Protein AF-A0A1G1PA84-F1 (afdb_monomer)

Sequence (80 aa):
MIITVTGSHGLVGSSLIPVLEAAGHTVRRLSLRGQPVNPAVLEHVDALVHLAGEPIAAERWTPLQKSKIRDSRVEGTRAL

Mean predicted aligned error: 3.28 Å

Nearest PDB structures (foldseek):
  2pv7-assembly1_B  TM=7.716E-01  e=3.535E-02  Haemophilus influenzae
  2pv7-assembly1_A  TM=7.705E-01  e=8.628E-02  Haemophilus influenzae
  3od1-assembly1_A  TM=6.748E-01  e=1.216E-01  Halalkalibacterium halodurans
  3od1-assembly1_B  TM=6.554E-01  e=1.216E-01  Halalkalibacterium halodurans
  1qdl-assembly1_B-2  TM=6.589E-01  e=5.139E-01  Saccharolobus solfataricus

pLDDT: mean 92.81, std 7.3, range [61.59, 98.5]

Foldseek 3Di:
DEEEEEPLVDPVNVVVVVVCVVVVYHYHYDYPPDDQDDCVVCPPHPYYHY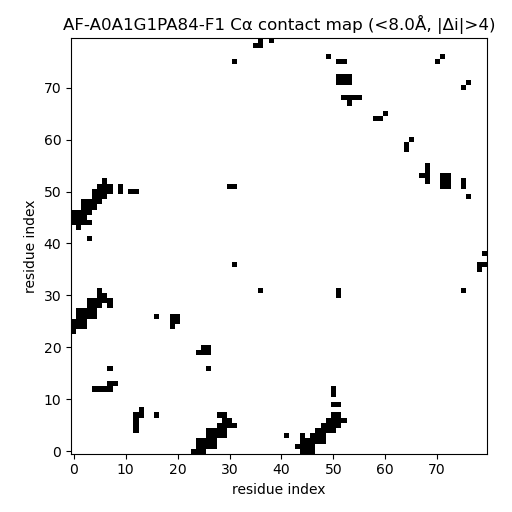PWADDPPPDPPDPVSVCRRVCRPVVVVVSD

Structure (mmCIF, N/CA/C/O backbone):
data_AF-A0A1G1PA84-F1
#
_entry.id   AF-A0A1G1PA84-F1
#
loop_
_atom_site.group_PDB
_atom_site.id
_atom_site.type_symbol
_atom_site.label_atom_id
_atom_site.label_alt_id
_atom_site.label_comp_id
_atom_site.label_asym_id
_atom_site.label_entity_id
_atom_site.label_seq_id
_atom_site.pdbx_PDB_ins_code
_atom_site.Cartn_x
_atom_site.Cartn_y
_atom_site.Cartn_z
_atom_site.occupancy
_atom_site.B_iso_or_equiv
_atom_site.auth_seq_id
_atom_site.auth_comp_id
_atom_site.auth_asym_id
_atom_site.auth_atom_id
_atom_site.pdbx_PDB_model_num
ATOM 1 N N . MET A 1 1 ? -13.454 1.703 12.671 1.00 95.50 1 MET A N 1
ATOM 2 C CA . MET A 1 1 ? -13.217 0.619 11.698 1.00 95.50 1 MET A CA 1
ATOM 3 C C . MET A 1 1 ? -11.733 0.323 11.636 1.00 95.50 1 MET A C 1
ATOM 5 O O . MET A 1 1 ? -10.937 1.239 11.830 1.00 95.50 1 MET A O 1
ATOM 9 N N . ILE A 1 2 ? -11.382 -0.930 11.379 1.00 97.38 2 ILE A N 1
ATOM 10 C CA . ILE A 1 2 ? -10.031 -1.398 11.101 1.00 97.38 2 ILE A CA 1
ATOM 11 C C . ILE A 1 2 ? -9.812 -1.319 9.588 1.00 97.38 2 ILE A C 1
ATOM 13 O O . ILE A 1 2 ? -10.413 -2.074 8.825 1.00 97.38 2 ILE A O 1
ATOM 17 N N . ILE A 1 3 ? -8.950 -0.399 9.156 1.00 97.69 3 ILE A N 1
ATOM 18 C CA . ILE A 1 3 ? -8.615 -0.181 7.746 1.00 97.69 3 ILE A CA 1
ATOM 19 C C . ILE A 1 3 ? -7.181 -0.639 7.507 1.00 97.69 3 ILE A C 1
ATOM 21 O O . ILE A 1 3 ? -6.243 -0.102 8.098 1.00 97.69 3 ILE A O 1
ATOM 25 N N . THR A 1 4 ? -6.991 -1.611 6.620 1.00 96.69 4 THR A N 1
ATOM 26 C CA . THR A 1 4 ? -5.651 -2.037 6.206 1.00 96.69 4 THR A CA 1
ATOM 27 C C . THR A 1 4 ? -5.191 -1.221 5.005 1.00 96.69 4 THR A C 1
ATOM 29 O O . THR A 1 4 ? -5.944 -1.027 4.056 1.00 96.69 4 THR A O 1
ATOM 32 N N . VAL A 1 5 ? -3.948 -0.744 5.019 1.00 96.81 5 VAL A N 1
ATOM 33 C CA . VAL A 1 5 ? -3.355 0.051 3.939 1.00 96.81 5 VAL A CA 1
ATOM 34 C C . VAL A 1 5 ? -2.048 -0.594 3.492 1.00 96.81 5 VAL A C 1
ATOM 36 O O . VAL A 1 5 ? -1.114 -0.744 4.283 1.00 96.81 5 VAL A O 1
ATOM 39 N N . THR A 1 6 ? -1.955 -0.938 2.208 1.00 95.50 6 THR A N 1
ATOM 40 C CA . THR A 1 6 ? -0.674 -1.308 1.580 1.00 95.50 6 THR A CA 1
ATOM 41 C C . THR A 1 6 ? -0.029 -0.097 0.922 1.00 95.50 6 THR A C 1
ATOM 43 O O . THR A 1 6 ? -0.716 0.869 0.609 1.00 95.50 6 THR A O 1
ATOM 46 N N . GLY A 1 7 ? 1.292 -0.114 0.715 1.00 94.44 7 GLY A N 1
ATOM 47 C CA . GLY A 1 7 ? 1.991 1.050 0.148 1.00 94.44 7 GLY A CA 1
ATOM 48 C C . GLY A 1 7 ? 1.960 2.271 1.077 1.00 94.44 7 GLY A C 1
ATOM 49 O O . GLY A 1 7 ? 2.113 3.402 0.628 1.00 94.44 7 GLY A O 1
ATOM 50 N N . SER A 1 8 ? 1.789 2.037 2.382 1.00 95.75 8 SER A N 1
ATOM 51 C CA . SER A 1 8 ? 1.599 3.056 3.423 1.00 95.75 8 SER A CA 1
ATOM 52 C C . SER A 1 8 ? 2.744 4.065 3.552 1.00 95.75 8 SER A C 1
ATOM 54 O O . SER A 1 8 ? 2.550 5.143 4.094 1.00 95.75 8 SER A O 1
ATOM 56 N N . HIS A 1 9 ? 3.940 3.713 3.081 1.00 93.56 9 HIS A N 1
ATOM 57 C CA . HIS A 1 9 ? 5.126 4.575 3.117 1.00 93.56 9 HIS A CA 1
ATOM 58 C C . HIS A 1 9 ? 5.320 5.388 1.827 1.00 93.56 9 HIS A C 1
ATOM 60 O O . HIS A 1 9 ? 6.255 6.176 1.737 1.00 93.56 9 HIS A O 1
ATOM 66 N N . GLY A 1 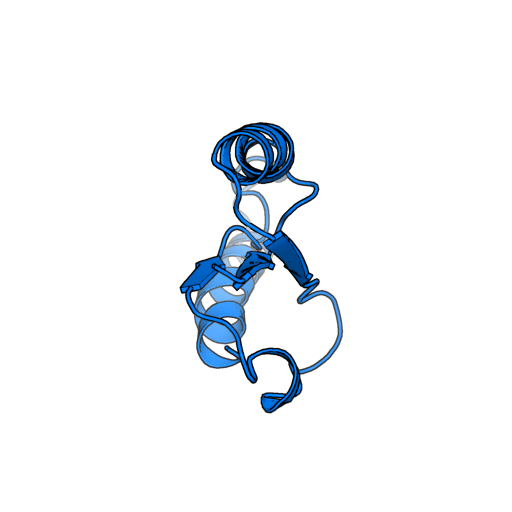10 ? 4.483 5.167 0.808 1.00 93.50 10 GLY A N 1
ATOM 67 C CA . GLY A 1 10 ? 4.505 5.951 -0.423 1.00 93.50 10 GLY A CA 1
ATOM 68 C C . GLY A 1 10 ? 3.827 7.307 -0.245 1.00 93.50 10 GLY A C 1
ATOM 69 O O . GLY A 1 10 ? 3.097 7.515 0.720 1.00 93.50 10 GLY A O 1
ATOM 70 N N . LEU A 1 11 ? 4.016 8.190 -1.229 1.00 95.06 11 LEU A N 1
ATOM 71 C CA . LEU A 1 11 ? 3.524 9.574 -1.227 1.00 95.06 11 LEU A CA 1
ATOM 72 C C . LEU A 1 11 ? 2.058 9.707 -0.779 1.00 95.06 11 LEU A C 1
ATOM 74 O O . LEU A 1 11 ? 1.740 10.509 0.092 1.00 95.06 11 LEU A O 1
ATOM 78 N N . VAL A 1 12 ? 1.167 8.897 -1.358 1.00 96.75 12 VAL A N 1
ATOM 79 C CA . VAL A 1 12 ? -0.267 8.930 -1.030 1.00 96.75 12 VAL A CA 1
ATOM 80 C C . VAL A 1 12 ? -0.533 8.321 0.348 1.00 96.75 12 VAL A C 1
ATOM 82 O O . VAL A 1 12 ? -1.287 8.883 1.137 1.00 96.75 12 VAL A O 1
ATOM 85 N N . GLY A 1 13 ? 0.105 7.190 0.661 1.00 96.94 13 GLY A N 1
ATOM 86 C CA . GLY A 1 13 ? -0.096 6.476 1.922 1.00 96.94 13 GLY A CA 1
ATOM 87 C C . GLY A 1 13 ? 0.307 7.306 3.141 1.00 96.94 13 GLY A C 1
ATOM 88 O O . GLY A 1 13 ? -0.454 7.380 4.103 1.00 96.94 13 GLY A O 1
ATOM 89 N N . SER A 1 14 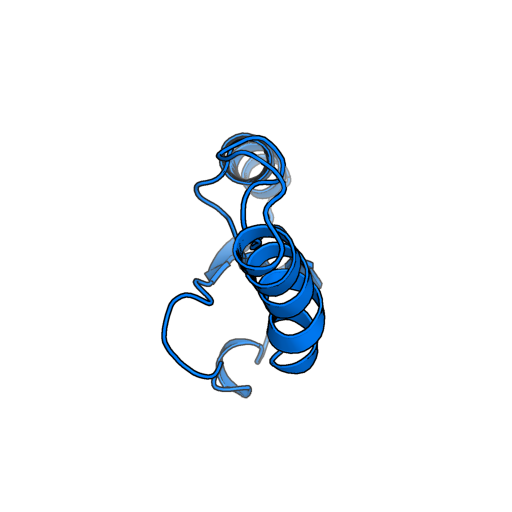? 1.449 7.998 3.075 1.00 97.25 14 SER A N 1
ATOM 90 C CA . SER A 1 14 ? 1.937 8.841 4.171 1.00 97.25 14 SER A CA 1
ATOM 91 C C . SER A 1 14 ? 1.007 10.012 4.488 1.00 97.25 14 SER A C 1
ATOM 93 O O . SER A 1 14 ? 0.950 10.443 5.636 1.00 97.25 14 SER A O 1
ATOM 95 N N . SER A 1 15 ? 0.268 10.510 3.493 1.00 98.00 15 SER A N 1
ATOM 96 C CA . SER A 1 15 ? -0.708 11.591 3.668 1.00 98.00 15 SER A CA 1
ATOM 97 C C . SER A 1 15 ? -2.098 11.084 4.051 1.00 98.00 15 SER A C 1
ATOM 99 O O . SER A 1 15 ? -2.811 11.761 4.784 1.00 98.00 15 SER A O 1
ATOM 101 N N . LEU A 1 16 ? -2.490 9.898 3.581 1.00 98.19 16 LEU A N 1
ATOM 102 C CA . LEU A 1 16 ? -3.800 9.312 3.860 1.00 98.19 16 LEU A CA 1
ATOM 103 C C . LEU A 1 16 ? -3.926 8.825 5.309 1.00 98.19 16 LEU A C 1
ATOM 105 O O . LEU A 1 16 ? -4.976 8.998 5.921 1.00 98.19 16 LEU A O 1
ATOM 109 N N . ILE A 1 17 ? -2.874 8.213 5.860 1.00 98.12 17 ILE A N 1
ATOM 110 C CA . ILE A 1 17 ? -2.928 7.594 7.193 1.00 98.12 17 ILE A CA 1
ATOM 111 C C . ILE A 1 17 ? -3.348 8.589 8.289 1.00 98.12 17 ILE A C 1
ATOM 113 O O . ILE A 1 17 ? -4.316 8.278 8.983 1.00 98.12 17 ILE A O 1
ATOM 117 N N . PRO A 1 18 ? -2.735 9.786 8.414 1.00 98.31 18 PRO A N 1
ATOM 118 C CA . PRO A 1 18 ? -3.149 10.758 9.427 1.00 98.31 18 PRO A CA 1
ATOM 119 C C . PRO A 1 18 ? -4.617 11.178 9.300 1.00 98.31 18 PRO A C 1
ATOM 121 O O . PRO A 1 18 ? -5.276 11.413 10.306 1.00 98.31 18 PRO A O 1
ATOM 124 N N . VAL A 1 19 ? -5.146 11.249 8.072 1.00 98.38 19 VAL A N 1
ATOM 125 C CA . VAL A 1 19 ? -6.551 11.607 7.820 1.00 98.38 19 VAL A CA 1
ATOM 126 C C . VAL A 1 19 ? -7.492 10.505 8.310 1.00 98.38 19 VAL A C 1
ATOM 128 O O . VAL A 1 19 ? -8.493 10.800 8.958 1.00 98.38 19 VAL A O 1
ATOM 131 N N . LEU A 1 20 ? -7.165 9.237 8.044 1.00 98.25 20 LEU A N 1
ATOM 132 C CA . LEU A 1 20 ? -7.954 8.094 8.519 1.00 98.25 20 LEU A CA 1
ATOM 133 C C . LEU A 1 20 ? -7.915 7.970 10.048 1.00 98.25 20 LEU A C 1
ATOM 135 O O . LEU A 1 20 ? -8.946 7.725 10.672 1.00 98.25 20 LEU A O 1
ATOM 139 N N . GLU A 1 21 ? -6.742 8.164 10.650 1.00 98.19 21 GLU A N 1
ATOM 140 C CA . GLU A 1 21 ? -6.567 8.139 12.106 1.00 98.19 21 GLU A CA 1
ATOM 141 C C . GLU A 1 21 ? -7.333 9.292 12.776 1.00 98.19 21 GLU A C 1
ATOM 143 O O . GLU A 1 21 ? -8.061 9.064 13.741 1.00 98.19 21 GLU A O 1
ATOM 148 N N . ALA A 1 22 ? -7.263 10.509 12.222 1.00 98.50 22 ALA A N 1
ATOM 149 C CA . ALA A 1 22 ? -8.017 11.666 12.713 1.00 98.50 22 ALA A CA 1
ATOM 150 C C . ALA A 1 22 ? -9.542 11.483 12.603 1.00 98.50 22 ALA A C 1
ATOM 152 O O . ALA A 1 22 ? -10.287 12.018 13.421 1.00 98.50 22 ALA A O 1
ATOM 153 N N . ALA A 1 23 ? -10.010 10.695 11.632 1.00 98.31 23 ALA A N 1
ATOM 154 C CA . ALA A 1 23 ? -11.414 10.310 11.494 1.00 98.31 23 ALA A CA 1
ATOM 155 C C . ALA A 1 23 ? -11.858 9.205 12.483 1.00 98.31 23 ALA A C 1
ATOM 157 O O . ALA A 1 23 ? -13.008 8.769 12.445 1.00 98.31 23 ALA A O 1
ATOM 158 N N . GLY A 1 24 ? -10.971 8.735 13.369 1.00 98.50 24 GLY A N 1
ATOM 159 C CA . GLY A 1 24 ? -11.274 7.717 14.380 1.00 98.50 24 GLY A CA 1
ATOM 160 C C . GLY A 1 24 ? -11.173 6.276 13.873 1.00 98.50 24 GLY A C 1
ATOM 161 O O . GLY A 1 24 ? -11.745 5.362 14.472 1.00 98.50 24 GLY A O 1
ATOM 162 N N . HIS A 1 25 ? -10.484 6.037 12.754 1.00 98.44 25 HIS A N 1
ATOM 163 C CA . HIS A 1 25 ? -10.224 4.687 12.255 1.00 98.44 25 HIS A CA 1
ATOM 164 C C . HIS A 1 25 ? -8.903 4.126 12.795 1.00 98.44 25 HIS A C 1
ATOM 166 O O . HIS A 1 25 ? -7.925 4.844 12.979 1.00 98.44 25 HIS A O 1
ATOM 172 N N . THR A 1 26 ? -8.853 2.811 13.004 1.00 98.00 26 THR A N 1
ATOM 173 C CA . THR A 1 26 ? -7.620 2.090 13.331 1.00 98.00 26 THR A CA 1
ATOM 174 C C . THR A 1 26 ? -6.948 1.666 12.034 1.00 98.00 26 THR A C 1
ATOM 176 O O . THR A 1 26 ? -7.514 0.875 11.278 1.00 98.00 26 THR A O 1
ATOM 179 N N . VAL A 1 27 ? -5.740 2.163 11.770 1.00 97.44 27 VAL A N 1
ATOM 180 C CA . VAL A 1 27 ? -5.014 1.840 10.538 1.00 97.44 27 VAL A CA 1
ATOM 181 C C . VAL A 1 27 ? -4.002 0.718 10.766 1.00 97.44 27 VAL A C 1
ATOM 183 O O . VAL A 1 27 ? -3.098 0.830 11.591 1.00 97.44 27 VAL A O 1
ATOM 186 N N . ARG A 1 28 ? -4.110 -0.359 9.984 1.00 95.81 28 ARG A N 1
ATOM 187 C CA . ARG A 1 28 ? -3.121 -1.445 9.907 1.00 95.81 28 ARG A CA 1
ATOM 188 C C . ARG A 1 28 ? -2.293 -1.282 8.640 1.00 95.81 28 ARG A C 1
ATOM 190 O O . ARG A 1 28 ? -2.832 -1.117 7.553 1.00 95.81 28 ARG A O 1
ATOM 197 N N . ARG A 1 29 ? -0.970 -1.334 8.750 1.00 94.31 29 ARG A N 1
ATOM 198 C CA . ARG A 1 29 ? -0.071 -1.205 7.593 1.00 94.31 29 ARG A CA 1
ATOM 199 C C . ARG A 1 29 ? 0.349 -2.591 7.116 1.00 94.31 29 ARG A C 1
ATOM 201 O O . ARG A 1 29 ? 0.818 -3.388 7.923 1.00 94.31 29 ARG A O 1
ATOM 208 N N . LEU A 1 30 ? 0.214 -2.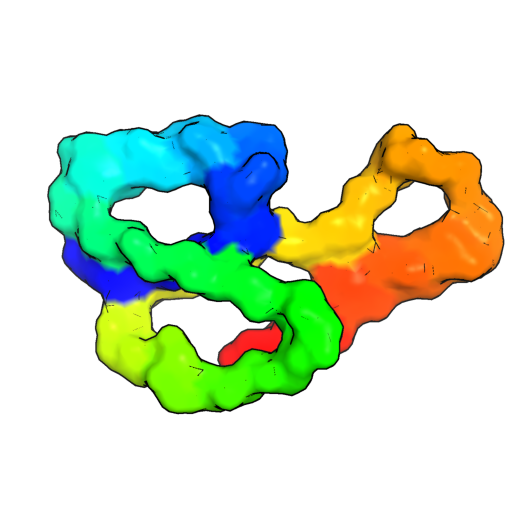861 5.820 1.00 92.25 30 LEU A N 1
ATOM 209 C CA . LEU A 1 30 ? 0.583 -4.138 5.203 1.00 92.25 30 LEU A CA 1
ATOM 210 C C . LEU A 1 30 ? 1.632 -3.924 4.101 1.00 92.25 30 LEU A C 1
ATOM 212 O O . LEU A 1 30 ? 1.465 -3.094 3.209 1.00 92.25 30 LEU A O 1
ATOM 216 N N . SER A 1 31 ? 2.730 -4.679 4.142 1.00 87.62 31 SER A N 1
ATOM 217 C CA . SER A 1 31 ? 3.748 -4.678 3.086 1.00 87.62 31 SER A CA 1
ATOM 218 C C . SER A 1 31 ? 3.605 -5.927 2.227 1.00 87.62 31 SER A C 1
ATOM 220 O O . SER A 1 31 ? 3.591 -7.030 2.758 1.00 87.62 31 SER A O 1
ATOM 222 N N . LEU A 1 32 ? 3.552 -5.747 0.906 1.00 82.69 32 LEU A N 1
ATOM 223 C CA . LEU A 1 32 ? 3.499 -6.842 -0.074 1.00 82.69 32 LEU A CA 1
ATOM 224 C C . LEU A 1 32 ? 4.879 -7.184 -0.657 1.00 82.69 32 LEU A C 1
ATOM 226 O O . LEU A 1 32 ? 4.993 -7.907 -1.642 1.00 82.69 32 LEU A O 1
ATOM 230 N N . ARG A 1 33 ? 5.953 -6.601 -0.112 1.00 75.62 33 ARG A N 1
ATOM 231 C CA . ARG A 1 33 ? 7.301 -6.817 -0.645 1.00 75.62 33 ARG A CA 1
ATOM 232 C C . ARG A 1 33 ? 7.819 -8.199 -0.249 1.00 75.62 33 ARG A C 1
ATOM 234 O O . ARG A 1 33 ? 8.090 -8.437 0.921 1.00 75.62 33 ARG A O 1
ATOM 241 N N . GLY A 1 34 ? 8.047 -9.050 -1.249 1.00 64.69 34 GLY A N 1
ATOM 242 C CA . GLY A 1 34 ? 8.930 -10.215 -1.150 1.00 64.69 34 GLY A CA 1
ATOM 243 C C . GLY A 1 34 ? 8.338 -11.485 -0.538 1.00 64.69 34 GLY A C 1
ATOM 244 O O . GLY A 1 34 ? 9.072 -12.464 -0.442 1.00 64.69 34 GLY A O 1
ATOM 245 N N . GLN A 1 35 ? 7.059 -11.510 -0.149 1.00 61.59 35 GLN A N 1
ATOM 246 C CA . GLN A 1 35 ? 6.396 -12.717 0.361 1.00 61.59 35 GLN A CA 1
ATOM 247 C C . GLN A 1 35 ? 4.916 -12.774 -0.050 1.00 61.59 35 GLN A C 1
ATOM 249 O O . GLN A 1 35 ? 4.297 -11.718 -0.201 1.00 61.59 35 GLN A O 1
ATOM 254 N N . PRO A 1 36 ? 4.341 -13.983 -0.222 1.00 70.25 36 PRO A N 1
ATOM 255 C CA . PRO A 1 36 ? 2.902 -14.141 -0.383 1.00 70.25 36 PRO A CA 1
ATOM 256 C C . PRO A 1 36 ? 2.178 -13.606 0.854 1.00 70.25 36 PRO A C 1
ATOM 258 O O . PRO A 1 36 ? 2.606 -13.837 1.987 1.00 70.25 36 PRO A O 1
ATOM 261 N N . VAL A 1 37 ? 1.075 -12.895 0.638 1.00 79.12 37 VAL A N 1
ATOM 262 C CA . VAL A 1 37 ? 0.225 -12.427 1.732 1.00 79.12 37 VAL A CA 1
ATOM 263 C C . VAL A 1 37 ? -0.458 -13.639 2.345 1.00 79.12 37 VAL A C 1
ATOM 265 O O . VAL A 1 37 ? -1.129 -14.396 1.650 1.00 79.12 37 VAL A O 1
ATOM 268 N N . ASN A 1 38 ? -0.292 -13.836 3.650 1.00 83.19 38 ASN A N 1
ATOM 269 C CA . ASN A 1 38 ? -1.120 -14.789 4.376 1.00 83.19 38 ASN A CA 1
ATOM 270 C C . ASN A 1 38 ? -2.537 -14.197 4.494 1.00 83.19 38 ASN A C 1
ATOM 272 O O . ASN A 1 38 ? -2.654 -13.143 5.116 1.00 83.19 38 ASN A O 1
ATOM 276 N N . PRO A 1 39 ? -3.604 -14.837 3.977 1.00 80.69 39 PRO A N 1
ATOM 277 C CA . PRO A 1 39 ? -4.968 -14.302 4.051 1.00 80.69 39 PRO A CA 1
ATOM 278 C C . PRO A 1 39 ? -5.426 -13.946 5.471 1.00 80.69 39 PRO A C 1
ATOM 280 O O . PRO A 1 39 ? -6.196 -13.004 5.648 1.00 80.69 39 PRO A O 1
ATOM 283 N N . ALA A 1 40 ? -4.885 -14.617 6.496 1.00 85.50 40 ALA A N 1
ATOM 284 C CA . ALA A 1 40 ? -5.161 -14.314 7.899 1.00 85.50 40 ALA A CA 1
ATOM 285 C C . ALA A 1 40 ? -4.816 -12.861 8.285 1.00 85.50 40 ALA A C 1
ATOM 287 O O . ALA A 1 40 ? -5.380 -12.304 9.223 1.00 85.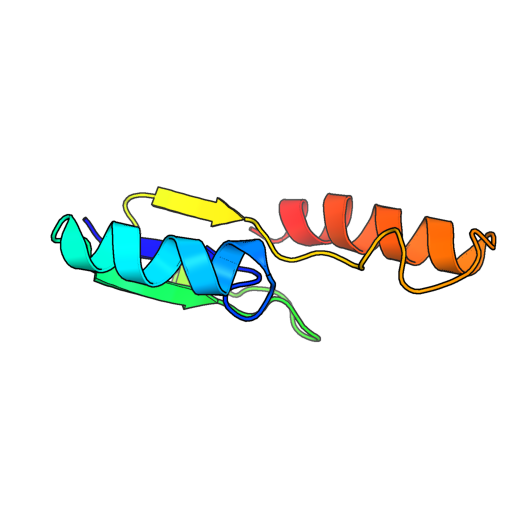50 40 ALA A O 1
ATOM 288 N N . VAL A 1 41 ? -3.922 -12.185 7.548 1.00 84.12 41 VAL A N 1
ATOM 289 C CA . VAL A 1 41 ? -3.631 -10.764 7.800 1.00 84.12 41 VAL A CA 1
ATOM 290 C C . VAL A 1 41 ? -4.803 -9.850 7.447 1.00 84.12 41 VAL A C 1
ATOM 292 O O . VAL A 1 41 ? -4.810 -8.705 7.889 1.00 84.12 41 VAL A O 1
ATOM 295 N N . LEU A 1 42 ? -5.787 -10.321 6.682 1.00 87.75 42 LEU A N 1
ATOM 296 C CA . LEU A 1 42 ? -7.001 -9.573 6.359 1.00 87.75 42 LEU A CA 1
ATOM 297 C C . LEU A 1 42 ? -8.190 -9.956 7.249 1.00 87.75 42 LEU A C 1
ATOM 299 O O . LEU A 1 42 ? -9.255 -9.353 7.135 1.00 87.75 42 LEU A O 1
ATOM 303 N N . GLU A 1 43 ? -8.013 -10.886 8.189 1.00 90.75 43 GLU A N 1
ATOM 304 C CA . GLU A 1 43 ? -9.036 -11.167 9.193 1.00 90.75 43 GLU A CA 1
ATOM 305 C C . GL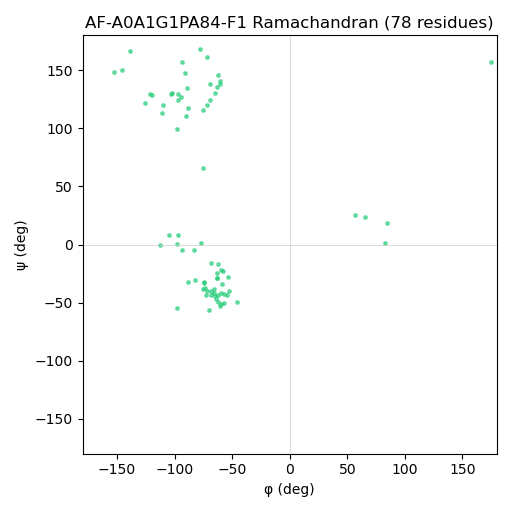U A 1 43 ? -9.321 -9.921 10.040 1.00 90.75 43 GLU A C 1
ATOM 307 O O . GLU A 1 43 ? -8.418 -9.144 10.392 1.00 90.75 43 GLU A O 1
ATOM 312 N N . HIS A 1 44 ? -10.607 -9.734 10.349 1.00 91.62 44 HIS A N 1
ATOM 313 C CA . HIS A 1 44 ? -11.127 -8.610 11.133 1.00 91.62 44 HIS A CA 1
ATOM 314 C C . HIS A 1 44 ? -10.788 -7.224 10.554 1.00 91.62 44 HIS A C 1
ATOM 316 O O . HIS A 1 44 ? -10.701 -6.239 11.286 1.00 91.62 44 HIS A O 1
ATOM 322 N N . VAL A 1 45 ? -10.564 -7.139 9.241 1.00 94.94 45 VAL A N 1
ATOM 323 C CA . VAL A 1 45 ? -10.411 -5.877 8.513 1.00 94.94 45 VAL A CA 1
ATOM 324 C C . VAL A 1 45 ? -11.763 -5.481 7.935 1.00 94.94 45 VAL A C 1
ATOM 326 O O . VAL A 1 45 ? -12.376 -6.256 7.208 1.00 94.94 45 VAL A O 1
ATOM 329 N N . ASP A 1 46 ? -12.206 -4.257 8.218 1.00 97.31 46 ASP A N 1
ATOM 330 C CA . ASP A 1 46 ? -13.460 -3.736 7.671 1.00 97.31 46 ASP A CA 1
ATOM 331 C C . ASP A 1 46 ? -13.280 -3.194 6.241 1.00 97.31 46 ASP A C 1
ATOM 333 O O . ASP A 1 46 ? -14.214 -3.202 5.442 1.00 97.31 46 ASP A O 1
ATOM 337 N N . ALA A 1 47 ? -12.083 -2.686 5.917 1.00 96.88 47 ALA A N 1
ATOM 338 C CA . ALA A 1 47 ? -11.753 -2.162 4.592 1.00 96.88 47 ALA A CA 1
ATOM 339 C C . ALA A 1 47 ? -10.255 -2.273 4.260 1.00 96.88 47 ALA A C 1
ATOM 341 O O . ALA A 1 47 ? -9.395 -2.138 5.133 1.00 96.88 47 ALA A O 1
ATOM 342 N N . LEU A 1 48 ? -9.938 -2.446 2.974 1.00 95.12 48 LEU A N 1
ATOM 343 C CA . LEU A 1 48 ? -8.572 -2.498 2.449 1.00 95.12 48 LEU A CA 1
ATOM 344 C C . LEU A 1 48 ? -8.340 -1.376 1.430 1.00 95.12 48 LEU A C 1
ATOM 346 O O . LEU A 1 48 ? -9.084 -1.237 0.463 1.00 95.12 48 LEU A O 1
ATOM 350 N N . VAL A 1 49 ? -7.265 -0.612 1.615 1.00 97.12 49 VAL A N 1
ATOM 351 C CA . VAL A 1 49 ? -6.775 0.387 0.660 1.00 97.12 49 VAL A CA 1
ATOM 352 C C . VAL A 1 49 ? -5.454 -0.105 0.067 1.00 97.12 49 VAL A C 1
ATOM 354 O O . VAL A 1 49 ? -4.434 -0.219 0.756 1.00 97.12 49 VAL A O 1
ATOM 357 N N . HIS A 1 50 ? -5.455 -0.410 -1.231 1.00 95.81 50 HIS A N 1
ATOM 358 C CA . HIS A 1 50 ? -4.286 -0.951 -1.920 1.00 95.81 50 HIS A CA 1
ATOM 359 C C . HIS A 1 50 ? -3.510 0.145 -2.671 1.00 95.81 50 HIS A C 1
ATOM 361 O O . HIS A 1 50 ? -3.900 0.542 -3.764 1.00 95.81 50 HIS A O 1
ATOM 367 N N . LEU A 1 51 ? -2.416 0.651 -2.079 1.00 96.62 51 LEU A N 1
ATOM 368 C CA . LEU A 1 51 ? -1.527 1.653 -2.703 1.00 96.62 51 LEU A CA 1
ATOM 369 C C . LEU A 1 51 ? -0.132 1.098 -3.027 1.00 96.62 51 LEU A C 1
ATOM 371 O O . LEU A 1 51 ? 0.732 1.835 -3.503 1.00 96.62 51 LEU A O 1
ATOM 375 N N . ALA A 1 52 ? 0.134 -0.177 -2.728 1.00 94.06 52 ALA A N 1
ATOM 376 C CA . ALA A 1 52 ? 1.403 -0.799 -3.085 1.00 94.06 52 ALA A CA 1
ATOM 377 C C . ALA A 1 52 ? 1.513 -0.973 -4.606 1.00 94.06 52 ALA A C 1
ATOM 379 O O . ALA A 1 52 ? 0.568 -1.388 -5.266 1.00 94.06 52 ALA A O 1
ATOM 380 N N . GLY A 1 53 ? 2.690 -0.683 -5.156 1.00 93.31 53 GLY A N 1
ATOM 381 C CA . GLY A 1 53 ? 2.969 -0.881 -6.572 1.00 93.31 53 GLY A CA 1
ATOM 382 C C . GLY A 1 53 ? 4.342 -0.352 -6.962 1.00 93.31 53 GLY A C 1
ATOM 383 O O . GLY A 1 53 ? 4.902 0.518 -6.293 1.00 93.31 53 GLY A O 1
ATOM 384 N N . GLU A 1 54 ? 4.877 -0.876 -8.061 1.00 95.12 54 GLU A N 1
ATOM 385 C CA . GLU A 1 54 ? 6.096 -0.354 -8.677 1.00 95.12 54 GLU A CA 1
ATOM 386 C C . GLU A 1 54 ? 5.840 1.080 -9.189 1.00 95.12 54 GLU A C 1
ATOM 388 O O . GLU A 1 5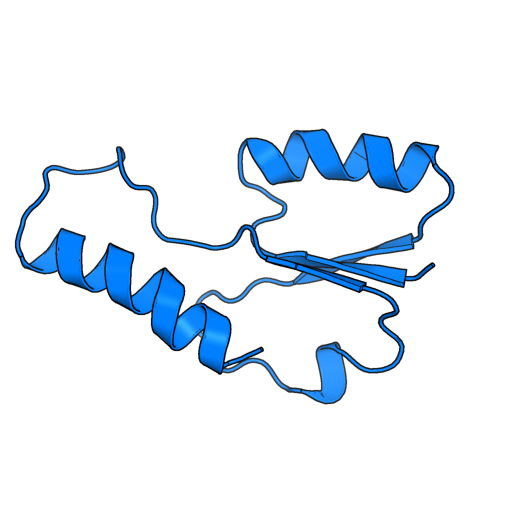4 ? 4.831 1.299 -9.890 1.00 95.12 54 GLU A O 1
ATOM 393 N N . PRO A 1 55 ? 6.707 2.061 -8.866 1.00 93.94 55 PRO A N 1
ATOM 394 C CA . PRO A 1 55 ? 6.544 3.434 -9.325 1.00 93.94 55 PRO A CA 1
ATOM 395 C C . PRO A 1 55 ? 6.630 3.555 -10.851 1.00 93.94 55 PRO A C 1
ATOM 397 O O . PRO A 1 55 ? 7.525 3.022 -11.501 1.00 93.94 55 PRO A O 1
ATOM 400 N N . ILE A 1 56 ? 5.712 4.328 -11.432 1.00 94.44 56 ILE A N 1
ATOM 401 C CA . ILE A 1 56 ? 5.612 4.486 -12.892 1.00 94.44 56 ILE A CA 1
ATOM 402 C C . ILE A 1 56 ? 6.730 5.374 -13.463 1.00 94.44 56 ILE A C 1
ATOM 404 O O . ILE A 1 56 ? 7.159 5.174 -14.599 1.00 94.44 56 ILE A O 1
ATOM 408 N N . ALA A 1 57 ? 7.181 6.355 -12.677 1.00 92.88 57 ALA A N 1
ATOM 409 C CA . ALA A 1 57 ? 8.131 7.387 -13.093 1.00 92.88 57 ALA A CA 1
ATOM 410 C C . ALA A 1 57 ? 9.558 7.179 -12.548 1.00 92.88 57 ALA A C 1
ATOM 412 O O . ALA A 1 57 ? 10.386 8.074 -12.680 1.00 92.88 57 ALA A O 1
ATOM 413 N N . ALA A 1 58 ? 9.850 6.035 -11.916 1.00 90.12 58 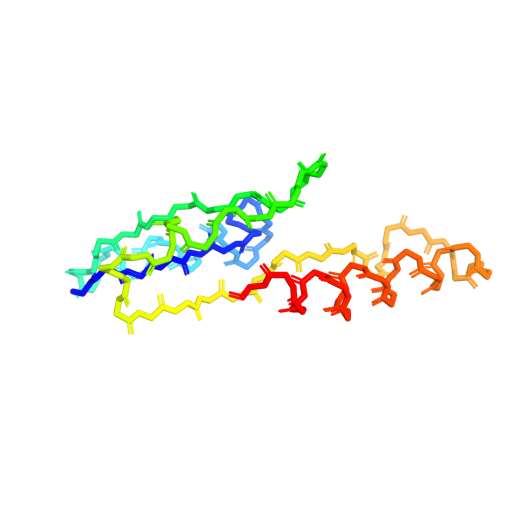ALA A N 1
ATOM 414 C CA . ALA A 1 58 ? 11.174 5.782 -11.336 1.00 90.12 58 ALA A CA 1
ATOM 415 C C . ALA A 1 58 ? 12.249 5.468 -12.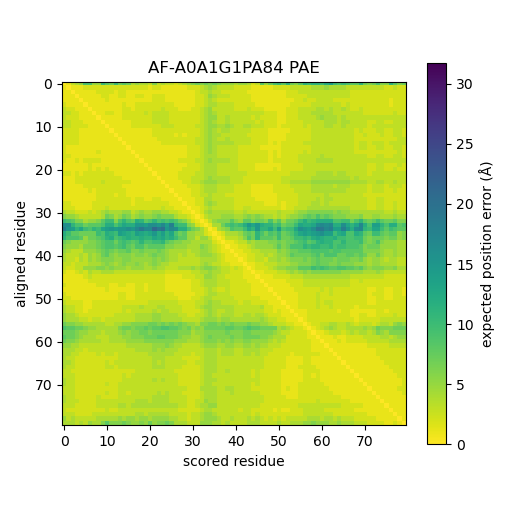390 1.00 90.12 58 ALA A C 1
ATOM 417 O O . ALA A 1 58 ? 13.406 5.838 -12.212 1.00 90.12 58 ALA A O 1
ATOM 418 N N . GLU A 1 59 ? 11.877 4.807 -13.489 1.00 94.62 59 GLU A N 1
ATOM 419 C CA . GLU A 1 59 ? 12.810 4.346 -14.521 1.00 94.62 59 GLU A CA 1
ATOM 420 C C . GLU A 1 59 ? 12.245 4.566 -15.934 1.00 94.62 59 GLU A C 1
ATOM 422 O O . GLU A 1 59 ? 11.047 4.796 -16.133 1.00 94.62 59 GLU A O 1
ATOM 427 N N . ARG A 1 60 ? 13.106 4.455 -16.957 1.00 96.31 60 ARG A N 1
ATOM 428 C CA . ARG A 1 60 ? 12.662 4.420 -18.360 1.00 96.31 60 ARG A CA 1
ATOM 429 C C . ARG A 1 60 ? 11.786 3.189 -18.604 1.00 96.31 60 ARG A C 1
ATOM 431 O O . ARG A 1 60 ? 12.052 2.108 -18.085 1.00 96.31 60 ARG A O 1
ATOM 438 N N . TRP A 1 61 ? 10.788 3.329 -19.473 1.00 97.00 61 TRP A N 1
ATOM 439 C CA . TRP A 1 61 ? 9.827 2.272 -19.813 1.00 97.00 61 TRP A CA 1
ATOM 440 C C . TRP A 1 61 ? 10.410 1.182 -20.730 1.00 97.00 61 TRP A C 1
ATOM 442 O O . TRP A 1 61 ? 9.996 0.998 -21.877 1.00 97.00 61 TRP A O 1
ATOM 452 N N . THR A 1 62 ? 11.376 0.436 -20.203 1.00 97.75 62 THR A N 1
ATOM 453 C CA . THR A 1 62 ? 11.912 -0.782 -20.818 1.00 97.75 62 THR A CA 1
ATOM 454 C C . THR A 1 62 ? 10.895 -1.930 -20.727 1.00 97.75 62 THR A C 1
ATOM 456 O O . THR A 1 62 ? 9.985 -1.876 -19.894 1.00 97.75 62 THR A O 1
ATOM 459 N N . PRO A 1 63 ? 11.022 -2.997 -21.540 1.00 98.25 63 PRO A N 1
ATOM 460 C CA . PRO A 1 63 ? 10.188 -4.193 -21.393 1.00 98.25 63 PRO A CA 1
ATOM 461 C C . PRO A 1 63 ? 10.211 -4.769 -19.970 1.00 98.25 63 PRO A C 1
ATOM 463 O O . PRO A 1 63 ? 9.163 -5.123 -19.433 1.00 98.25 63 PRO A O 1
ATOM 466 N N . LEU A 1 64 ? 11.383 -4.770 -19.325 1.00 96.81 64 LEU A N 1
ATOM 467 C CA . LEU A 1 64 ? 11.535 -5.212 -17.940 1.00 96.81 64 LEU A CA 1
ATOM 468 C C . LEU A 1 64 ? 10.754 -4.320 -16.964 1.00 96.81 64 LEU A C 1
ATOM 470 O O . LEU A 1 64 ? 10.012 -4.838 -16.131 1.00 96.81 64 LEU A O 1
ATOM 474 N N . GLN A 1 65 ? 10.866 -2.991 -17.084 1.00 97.69 65 GLN A N 1
ATOM 475 C CA . GLN A 1 65 ? 10.139 -2.072 -16.199 1.00 97.69 65 GLN A CA 1
ATOM 476 C C . GLN A 1 65 ? 8.625 -2.165 -16.406 1.00 97.69 65 GLN A C 1
ATOM 478 O O . GLN A 1 65 ? 7.866 -2.153 -15.440 1.00 97.69 65 GLN A O 1
ATOM 483 N N . LYS A 1 66 ? 8.170 -2.335 -17.653 1.00 97.19 66 LYS A N 1
ATOM 484 C CA . LYS A 1 66 ? 6.755 -2.585 -17.957 1.00 97.19 66 LYS A CA 1
ATOM 485 C C . LYS A 1 66 ? 6.247 -3.863 -17.284 1.00 97.19 66 LYS A C 1
ATOM 487 O O . LYS A 1 66 ? 5.148 -3.833 -16.733 1.00 97.19 66 LYS A O 1
ATOM 492 N N . SER A 1 67 ? 7.039 -4.942 -17.285 1.00 96.88 67 SER A N 1
ATOM 493 C CA . SER A 1 67 ? 6.695 -6.176 -16.562 1.00 96.88 67 SER A CA 1
ATOM 494 C C . SER A 1 67 ? 6.566 -5.911 -15.067 1.00 96.88 67 SER A C 1
ATOM 496 O O . SER A 1 67 ? 5.499 -6.134 -14.515 1.00 96.88 67 SER A O 1
ATOM 498 N N . LYS A 1 68 ? 7.577 -5.307 -14.425 1.00 95.56 68 LYS A N 1
ATOM 499 C CA . LYS A 1 68 ? 7.527 -4.967 -12.988 1.00 95.56 68 LYS A CA 1
ATOM 500 C C . LYS A 1 68 ? 6.299 -4.122 -12.626 1.00 95.56 68 LYS A C 1
ATOM 502 O O . LYS A 1 68 ? 5.619 -4.385 -11.632 1.00 95.56 68 LYS A O 1
ATOM 507 N N . ILE A 1 69 ? 5.982 -3.117 -13.446 1.00 96.06 69 ILE A N 1
ATOM 508 C CA . ILE A 1 69 ? 4.786 -2.282 -13.287 1.00 96.06 69 ILE A CA 1
ATOM 509 C C . ILE A 1 69 ? 3.522 -3.139 -13.352 1.00 96.06 69 ILE A C 1
ATOM 511 O O . ILE A 1 69 ? 2.692 -3.054 -12.448 1.00 96.06 69 ILE A O 1
ATOM 515 N N . ARG A 1 70 ? 3.374 -3.973 -14.383 1.00 96.19 70 ARG A N 1
ATOM 516 C CA . ARG A 1 70 ? 2.211 -4.849 -14.543 1.00 96.19 70 ARG A CA 1
ATOM 517 C C . ARG A 1 70 ? 2.093 -5.853 -13.396 1.00 96.19 70 ARG A C 1
ATOM 519 O O . ARG A 1 70 ? 1.027 -5.951 -12.799 1.00 96.19 70 ARG A O 1
ATOM 526 N N . ASP A 1 71 ? 3.167 -6.555 -13.072 1.00 94.00 71 ASP A N 1
ATOM 527 C CA . ASP A 1 71 ? 3.167 -7.661 -12.114 1.00 94.00 71 ASP A CA 1
ATOM 528 C C . ASP A 1 71 ? 2.908 -7.151 -10.691 1.00 94.00 71 ASP A C 1
ATOM 530 O O . ASP A 1 71 ? 2.080 -7.708 -9.975 1.00 94.00 71 ASP A O 1
ATOM 534 N N . SER A 1 72 ? 3.486 -6.002 -10.316 1.00 93.06 72 SER A N 1
ATOM 535 C CA . SER A 1 72 ? 3.191 -5.354 -9.026 1.00 93.06 72 SER A CA 1
ATOM 536 C C . SER A 1 72 ? 1.731 -4.913 -8.858 1.00 93.06 72 SER A C 1
ATOM 538 O O . SER A 1 72 ? 1.313 -4.661 -7.733 1.00 93.06 72 SER A O 1
ATOM 540 N N . ARG A 1 73 ? 0.958 -4.819 -9.950 1.00 93.62 73 ARG A N 1
ATOM 541 C CA . ARG A 1 73 ? -0.472 -4.474 -9.937 1.00 93.62 73 ARG A CA 1
ATOM 542 C C . ARG A 1 73 ? -1.332 -5.726 -10.008 1.00 93.62 73 ARG A C 1
ATOM 544 O O . ARG A 1 73 ? -2.169 -5.936 -9.141 1.00 93.62 73 ARG A O 1
ATOM 551 N N . VAL A 1 74 ? -1.110 -6.566 -11.018 1.00 94.62 74 VAL A N 1
ATOM 552 C CA . VAL A 1 74 ? -1.927 -7.759 -11.268 1.00 94.62 74 VAL A CA 1
ATOM 553 C C . VAL A 1 74 ? -1.680 -8.819 -10.202 1.00 94.62 74 VAL A C 1
ATOM 555 O O . VAL A 1 74 ? -2.622 -9.225 -9.528 1.00 94.62 74 VAL A O 1
ATOM 558 N N . GLU A 1 75 ? -0.430 -9.238 -10.019 1.00 90.56 75 GLU A N 1
ATOM 559 C CA . GLU A 1 75 ? -0.097 -10.296 -9.061 1.00 90.56 75 GLU A CA 1
ATOM 560 C C . GLU A 1 75 ? -0.197 -9.777 -7.626 1.00 90.56 75 GLU A C 1
ATOM 562 O O . GLU A 1 75 ? -0.715 -10.467 -6.754 1.00 90.56 75 GLU A O 1
ATOM 567 N N . GLY A 1 76 ? 0.199 -8.517 -7.403 1.00 89.38 76 GLY A N 1
ATOM 568 C CA . GLY A 1 76 ? 0.017 -7.841 -6.117 1.00 89.38 76 GLY A CA 1
ATOM 569 C C . GLY A 1 76 ? -1.444 -7.801 -5.661 1.00 89.38 76 GLY A C 1
ATOM 570 O O . GLY A 1 76 ? -1.713 -8.085 -4.500 1.00 89.38 76 GLY A O 1
ATOM 571 N N . THR A 1 77 ? -2.385 -7.516 -6.571 1.00 91.81 77 THR A N 1
ATOM 572 C CA . THR A 1 77 ? -3.825 -7.507 -6.255 1.00 91.81 77 THR A CA 1
ATOM 573 C C . THR A 1 77 ? -4.404 -8.915 -6.132 1.00 91.81 77 THR A C 1
ATOM 575 O O . THR A 1 77 ? -5.228 -9.142 -5.259 1.00 91.81 77 THR A O 1
ATOM 578 N N . ARG A 1 78 ? -3.985 -9.878 -6.968 1.00 90.50 78 ARG A N 1
ATOM 579 C CA . ARG A 1 78 ? -4.448 -11.280 -6.880 1.00 90.50 78 ARG A CA 1
ATOM 580 C C . ARG A 1 78 ? -4.067 -11.967 -5.569 1.00 90.50 78 ARG A C 1
ATOM 582 O O . ARG A 1 78 ? -4.692 -12.958 -5.214 1.00 90.50 78 ARG A O 1
ATOM 589 N N . ALA A 1 79 ? -3.013 -11.487 -4.914 1.00 85.75 79 ALA A N 1
ATOM 590 C CA . ALA A 1 79 ? -2.536 -12.017 -3.645 1.00 85.75 79 ALA A CA 1
ATOM 591 C C . ALA A 1 79 ? -3.284 -11.462 -2.418 1.00 85.75 79 ALA A C 1
ATOM 593 O O . ALA A 1 79 ? -2.975 -11.891 -1.310 1.00 85.75 79 ALA A O 1
ATOM 594 N N . LEU A 1 80 ? -4.198 -10.501 -2.593 1.00 86.12 80 LEU A N 1
ATOM 595 C CA . LEU A 1 80 ? -5.040 -9.935 -1.531 1.00 86.12 80 LEU A CA 1
ATOM 596 C C . LEU A 1 80 ? -6.359 -10.704 -1.436 1.00 86.12 80 LEU A C 1
ATOM 598 O O . LEU A 1 80 ? -6.788 -10.942 -0.289 1.00 86.12 80 LEU A O 1
#

Solvent-accessible surface area (backbone atoms only — not comparable to full-atom values): 4754 Å² total; per-residue (Å²): 90,37,35,35,28,27,29,42,87,39,83,66,31,59,60,46,49,61,55,44,45,74,72,66,30,47,76,44,79,44,81,75,79,92,56,84,62,61,68,74,78,56,59,89,47,74,43,77,46,84,59,51,57,54,69,83,83,79,58,74,88,41,76,66,50,50,46,48,40,48,44,33,47,55,54,51,55,73,49,104

Secondary structure (DSSP, 8-state):
-EEEEESTTSHHHHHHHHHHHHTTPEEEEE--SSSPPPGGGGTT-SEEEE-----TTSS---HHHHHHHHHHHHHHHHT-

Radius of gyration: 13.84 Å; Cα contacts (8 Å, |Δi|>4): 102; chains: 1; bounding box: 26×26×36 Å